Protein AF-A0A6B9L0G4-F1 (afdb_monomer_lite)

pLDDT: mean 82.47, std 9.07, range [61.72, 93.75]

Secondary structure (DSSP, 8-state):
--HHHHHHHHHHHHHHHHHHHHHHHHHHTT----TT--SSS-SSSHHHHHHHH-

InterPro domains:
  IPR005821 Ion transport domain [PF00520] (1-53)
  IPR043203 Voltage-gated cation channel calcium and sodium [PTHR10037] (1-53)

Sequence (54 aa):
MSLPALFNICLLLFLVMFIFAIFGMSFFMHVKDKSGLDDVYNFKTFGQSMILLL

Organism: Aedes aegypti (NCBI:txid7159)

Radius of gyration: 13.79 Å; chains: 1; bounding box: 35×16×34 Å

Structure (mmCIF, N/CA/C/O backbone):
data_AF-A0A6B9L0G4-F1
#
_entry.id   AF-A0A6B9L0G4-F1
#
loop_
_atom_site.group_PDB
_atom_site.id
_atom_site.type_symbol
_atom_site.label_atom_id
_atom_site.label_alt_id
_atom_site.label_comp_id
_atom_site.label_asym_id
_atom_site.label_entity_id
_atom_site.label_seq_id
_atom_site.pdbx_PDB_ins_code
_atom_site.Cartn_x
_atom_site.Cartn_y
_atom_site.Cartn_z
_atom_site.occupancy
_atom_site.B_iso_or_equiv
_atom_site.auth_seq_id
_atom_site.auth_comp_id
_atom_site.auth_asym_id
_atom_site.auth_atom_id
_atom_site.pdbx_PDB_model_num
ATOM 1 N N . MET A 1 1 ? 20.559 -9.249 -17.560 1.00 64.44 1 MET A N 1
ATOM 2 C CA . MET A 1 1 ? 19.586 -8.966 -18.641 1.00 64.44 1 MET A CA 1
ATOM 3 C C . MET A 1 1 ? 18.110 -9.090 -18.219 1.00 64.44 1 MET A C 1
ATOM 5 O O . MET A 1 1 ? 17.254 -8.856 -19.056 1.00 64.44 1 MET A O 1
ATOM 9 N N . SER A 1 2 ? 17.770 -9.401 -16.957 1.00 74.25 2 SER A N 1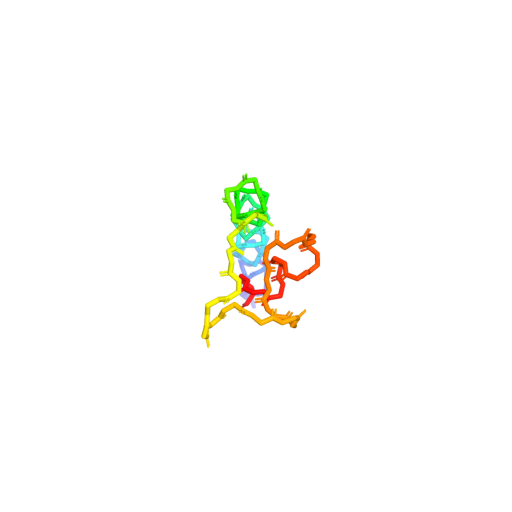
ATOM 10 C CA . SER A 1 2 ? 16.373 -9.557 -16.485 1.00 74.25 2 SER A CA 1
ATOM 11 C C . SER A 1 2 ? 15.851 -8.409 -15.606 1.00 74.25 2 SER A C 1
ATOM 13 O O . SER A 1 2 ? 14.645 -8.296 -15.409 1.00 74.25 2 SER A O 1
ATOM 15 N N . LEU A 1 3 ? 16.734 -7.533 -15.111 1.00 81.25 3 LEU A N 1
ATOM 16 C CA . LEU A 1 3 ? 16.386 -6.399 -14.240 1.00 81.25 3 LEU A CA 1
ATOM 17 C C . LEU A 1 3 ? 15.291 -5.465 -14.814 1.00 81.25 3 LEU A C 1
ATOM 19 O O . LEU A 1 3 ? 14.383 -5.112 -14.064 1.00 81.25 3 LEU A O 1
ATOM 23 N N . PRO A 1 4 ? 15.302 -5.108 -16.119 1.00 87.12 4 PRO A N 1
ATOM 24 C CA . PRO A 1 4 ? 14.262 -4.253 -16.705 1.00 87.12 4 PRO A CA 1
ATOM 25 C C . PRO A 1 4 ? 12.880 -4.920 -16.730 1.00 87.12 4 PRO A C 1
ATOM 27 O O . PRO A 1 4 ? 11.866 -4.267 -16.506 1.00 87.12 4 PRO A O 1
ATOM 30 N N . ALA A 1 5 ? 12.833 -6.235 -16.966 1.00 88.69 5 ALA A N 1
ATOM 31 C CA . ALA A 1 5 ? 11.584 -6.994 -16.963 1.00 88.69 5 ALA A CA 1
ATOM 32 C C . ALA A 1 5 ? 11.026 -7.148 -15.540 1.00 88.69 5 ALA A C 1
ATOM 34 O O . ALA A 1 5 ? 9.820 -7.035 -15.334 1.00 88.69 5 ALA A O 1
ATOM 35 N N . LEU A 1 6 ? 11.906 -7.340 -14.552 1.00 90.81 6 LEU A N 1
ATOM 36 C CA . LEU A 1 6 ? 11.524 -7.442 -13.145 1.00 90.81 6 LEU A CA 1
ATOM 37 C C . LEU A 1 6 ? 10.934 -6.121 -12.624 1.00 90.81 6 LEU A C 1
ATOM 39 O O . LEU A 1 6 ? 9.938 -6.144 -11.911 1.00 90.81 6 LEU A O 1
ATOM 43 N N . PHE A 1 7 ? 11.474 -4.973 -13.055 1.00 91.19 7 PHE A N 1
ATOM 44 C CA . PHE A 1 7 ? 10.924 -3.655 -12.719 1.00 91.19 7 PHE A CA 1
ATOM 45 C C . PHE A 1 7 ? 9.493 -3.467 -13.237 1.00 91.19 7 PHE A C 1
ATOM 47 O O . PHE A 1 7 ? 8.632 -3.023 -12.484 1.00 91.19 7 PHE A O 1
ATOM 54 N N . ASN A 1 8 ? 9.205 -3.867 -14.480 1.00 90.94 8 ASN A N 1
ATOM 55 C CA . ASN A 1 8 ? 7.849 -3.786 -15.034 1.00 90.94 8 ASN A CA 1
ATOM 56 C C . ASN A 1 8 ? 6.853 -4.658 -14.257 1.00 90.94 8 ASN A C 1
ATOM 58 O O . ASN A 1 8 ? 5.729 -4.226 -14.008 1.00 90.94 8 ASN A O 1
ATOM 62 N N . ILE A 1 9 ? 7.268 -5.861 -13.845 1.00 93.75 9 ILE A N 1
ATOM 63 C CA . ILE A 1 9 ? 6.437 -6.754 -13.027 1.00 93.75 9 ILE A CA 1
ATOM 64 C C . ILE A 1 9 ? 6.190 -6.135 -11.649 1.00 93.75 9 ILE A C 1
ATOM 66 O O . ILE A 1 9 ? 5.044 -6.090 -11.215 1.0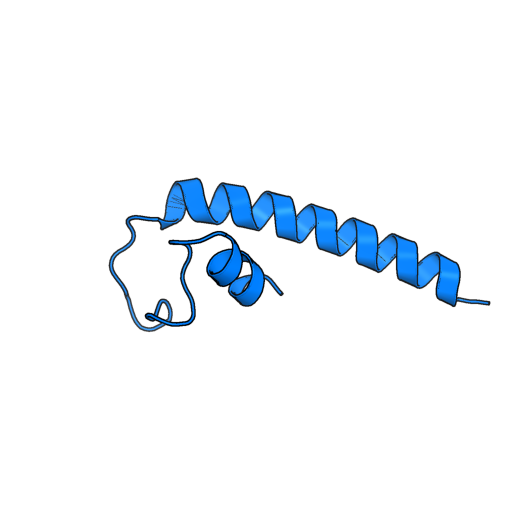0 93.75 9 ILE A O 1
ATOM 70 N N . CYS A 1 10 ? 7.222 -5.600 -10.988 1.00 91.69 10 CYS A N 1
ATOM 71 C CA . CYS A 1 10 ? 7.069 -4.898 -9.711 1.00 91.69 10 CYS A CA 1
ATOM 72 C C . CYS A 1 10 ? 6.132 -3.690 -9.825 1.00 91.69 10 CYS A C 1
ATOM 74 O O . CYS A 1 10 ? 5.317 -3.463 -8.937 1.00 91.69 10 CYS A O 1
ATOM 76 N N . LEU A 1 11 ? 6.220 -2.927 -10.916 1.00 91.94 11 LEU A N 1
ATOM 77 C CA . LEU A 1 11 ? 5.403 -1.735 -11.137 1.00 91.94 11 LEU A CA 1
ATOM 78 C C . LEU A 1 11 ? 3.934 -2.101 -11.391 1.00 91.94 11 LEU A C 1
ATOM 80 O O . LEU A 1 11 ? 3.031 -1.448 -10.871 1.00 91.94 11 LEU A O 1
ATOM 84 N N . LEU A 1 12 ? 3.694 -3.190 -12.123 1.00 93.31 12 LEU A N 1
ATOM 85 C CA . LEU A 1 12 ? 2.355 -3.737 -12.328 1.00 93.31 12 LEU A CA 1
ATOM 86 C C . LEU A 1 12 ? 1.782 -4.301 -11.021 1.00 93.31 12 LEU A C 1
ATOM 88 O O . LEU A 1 12 ? 0.641 -3.999 -10.678 1.00 93.31 12 LEU A O 1
ATOM 92 N N . LEU A 1 13 ? 2.580 -5.047 -10.252 1.00 91.88 13 LEU A N 1
ATOM 93 C CA . LEU A 1 13 ? 2.192 -5.551 -8.934 1.00 91.88 13 LEU A CA 1
ATOM 94 C C . LEU A 1 13 ? 1.842 -4.392 -7.985 1.00 91.88 13 LEU A C 1
ATOM 96 O O . LEU A 1 13 ? 0.806 -4.428 -7.330 1.00 91.88 13 LEU A O 1
ATOM 100 N N . PHE A 1 14 ? 2.657 -3.332 -7.965 1.00 92.06 14 PHE A N 1
ATOM 101 C CA . PHE A 1 14 ? 2.414 -2.122 -7.177 1.00 92.06 14 PHE A CA 1
ATOM 102 C C . PHE A 1 14 ? 1.103 -1.433 -7.562 1.00 92.06 14 PHE A C 1
ATOM 104 O O . PHE A 1 14 ? 0.335 -1.046 -6.685 1.00 92.06 14 PHE A O 1
ATOM 111 N N . LEU A 1 15 ? 0.808 -1.323 -8.861 1.00 92.88 15 LEU A N 1
ATOM 112 C CA . LEU A 1 15 ? -0.457 -0.767 -9.342 1.00 92.88 15 LEU A CA 1
ATOM 113 C C . LEU A 1 15 ? -1.656 -1.593 -8.852 1.00 92.88 15 LEU A C 1
ATOM 115 O O . LEU A 1 15 ? -2.645 -1.036 -8.381 1.00 92.88 15 LEU A O 1
ATOM 119 N N . VAL A 1 16 ? -1.562 -2.921 -8.937 1.00 93.31 16 VAL A N 1
ATOM 120 C CA . VAL A 1 16 ? -2.616 -3.827 -8.470 1.00 93.31 16 VAL A CA 1
ATOM 121 C C . VAL A 1 16 ? -2.822 -3.673 -6.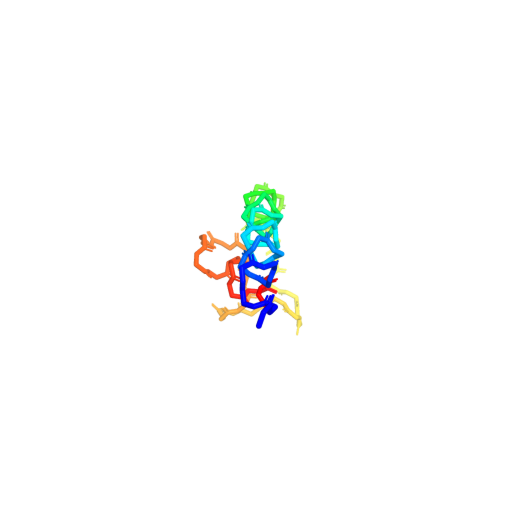960 1.00 93.31 16 VAL A C 1
ATOM 123 O O . VAL A 1 16 ? -3.949 -3.437 -6.527 1.00 93.31 16 VAL A O 1
ATOM 126 N N . MET A 1 17 ? -1.746 -3.707 -6.168 1.00 91.25 17 MET A N 1
ATOM 127 C CA . MET A 1 17 ? -1.796 -3.484 -4.717 1.00 91.25 17 MET A CA 1
ATOM 128 C C . MET A 1 17 ? -2.408 -2.121 -4.365 1.00 91.25 17 MET A C 1
ATOM 130 O O . MET A 1 17 ? -3.229 -2.033 -3.455 1.00 91.25 17 MET A O 1
ATOM 134 N N . PHE A 1 18 ? -2.091 -1.067 -5.123 1.00 89.75 18 PHE A N 1
ATOM 135 C CA . PHE A 1 18 ? -2.657 0.270 -4.933 1.00 89.75 18 PHE A CA 1
ATOM 136 C C . PHE A 1 18 ? -4.177 0.303 -5.145 1.00 89.75 18 PHE A C 1
ATOM 138 O O . PHE A 1 18 ? -4.910 0.858 -4.326 1.00 89.75 18 PHE A O 1
ATOM 145 N N . ILE A 1 19 ? -4.666 -0.329 -6.215 1.00 92.25 19 ILE A N 1
ATOM 146 C CA . ILE A 1 19 ? -6.103 -0.416 -6.508 1.00 92.25 19 ILE A CA 1
ATOM 147 C C . ILE A 1 19 ? -6.822 -1.184 -5.391 1.00 92.25 19 ILE A C 1
ATOM 149 O O . ILE A 1 19 ? -7.835 -0.714 -4.867 1.00 92.25 19 ILE A O 1
ATOM 153 N N . PHE A 1 20 ? -6.275 -2.330 -4.975 1.00 89.38 20 PHE A N 1
ATOM 154 C CA . PHE A 1 20 ? -6.844 -3.127 -3.887 1.00 89.38 20 PHE A CA 1
ATOM 155 C C . PHE A 1 20 ? -6.803 -2.409 -2.535 1.00 89.38 20 PHE A C 1
ATOM 157 O O . PHE A 1 20 ? -7.743 -2.568 -1.762 1.00 89.38 20 PHE A O 1
ATOM 164 N N . ALA A 1 21 ? -5.795 -1.578 -2.255 1.00 88.69 21 ALA A N 1
ATOM 165 C CA . ALA A 1 21 ? -5.728 -0.795 -1.020 1.00 88.69 21 ALA A CA 1
ATOM 166 C C . ALA A 1 21 ? -6.856 0.245 -0.942 1.00 88.69 21 ALA A C 1
ATOM 168 O O . ALA A 1 21 ? -7.480 0.401 0.108 1.00 88.69 21 ALA A O 1
ATOM 169 N N . ILE A 1 22 ? -7.164 0.918 -2.058 1.00 88.25 22 ILE A N 1
ATOM 170 C CA . ILE A 1 22 ? -8.259 1.898 -2.132 1.00 88.25 22 ILE A CA 1
ATOM 171 C C . ILE A 1 22 ? -9.615 1.209 -1.957 1.00 88.25 22 ILE A C 1
ATOM 173 O O . ILE A 1 22 ? -10.437 1.653 -1.152 1.00 88.25 22 ILE A O 1
ATOM 177 N N . PHE A 1 23 ? -9.848 0.105 -2.672 1.00 89.06 23 PHE A N 1
ATOM 178 C CA . PHE A 1 23 ? -11.078 -0.671 -2.505 1.00 89.06 23 PHE A CA 1
ATOM 179 C C . PHE A 1 23 ? -11.194 -1.251 -1.091 1.00 89.06 23 PHE A C 1
ATOM 181 O O . PHE A 1 23 ? -12.256 -1.164 -0.476 1.00 89.06 23 PHE A O 1
ATOM 188 N N . GLY A 1 24 ? -10.098 -1.785 -0.553 1.00 85.88 24 GLY A N 1
ATOM 189 C CA . GLY A 1 24 ? -10.007 -2.327 0.796 1.00 85.88 24 GLY A CA 1
ATOM 190 C C . GLY A 1 24 ? -10.410 -1.298 1.848 1.00 85.88 24 GLY A C 1
ATOM 191 O O . GLY A 1 24 ? -11.268 -1.568 2.681 1.00 85.88 24 GLY A O 1
ATOM 192 N N . MET A 1 25 ? -9.890 -0.077 1.747 1.00 85.50 25 MET A N 1
ATOM 193 C CA . MET A 1 25 ? -10.280 1.018 2.630 1.00 85.50 25 MET A CA 1
ATOM 194 C C . MET A 1 25 ? -11.767 1.363 2.489 1.00 85.50 25 MET A C 1
ATOM 196 O O . MET A 1 25 ? -12.477 1.448 3.486 1.00 85.50 25 MET A O 1
ATOM 200 N N . SER A 1 26 ? -12.280 1.492 1.264 1.00 84.56 26 SER A N 1
ATOM 201 C CA . SER A 1 26 ? -13.686 1.860 1.052 1.00 84.56 26 SER A CA 1
ATOM 202 C C . SER A 1 26 ? -14.684 0.830 1.601 1.00 84.56 26 SER A C 1
ATOM 204 O O . SER A 1 26 ? -15.781 1.217 1.999 1.00 84.56 26 SER A O 1
ATOM 206 N N . PHE A 1 27 ? -14.340 -0.461 1.613 1.00 81.81 27 PHE A N 1
ATOM 207 C CA . PHE A 1 27 ? -15.240 -1.530 2.066 1.00 81.81 27 PHE A CA 1
ATOM 208 C C . PHE A 1 27 ? -14.997 -1.974 3.513 1.00 81.81 27 PHE A C 1
ATOM 210 O O . PHE A 1 27 ? -15.949 -2.306 4.219 1.00 81.81 27 PHE A O 1
ATOM 217 N N . PHE A 1 28 ? -13.744 -1.977 3.970 1.00 80.56 28 PHE A N 1
ATOM 218 C CA . PHE A 1 28 ? -13.343 -2.544 5.260 1.00 80.56 28 PHE A CA 1
ATOM 219 C C . PHE A 1 28 ? -12.985 -1.488 6.321 1.00 80.56 28 PHE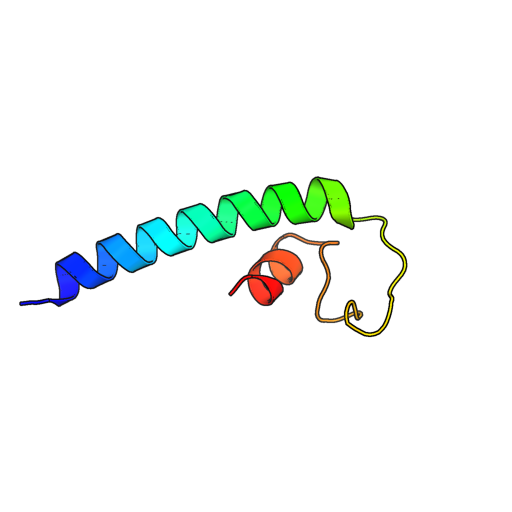 A C 1
ATOM 221 O O . PHE A 1 28 ? -12.667 -1.867 7.446 1.00 80.56 28 PHE A O 1
ATOM 228 N N . MET A 1 29 ? -13.108 -0.181 6.038 1.00 73.19 29 MET A N 1
ATOM 229 C CA . MET A 1 29 ? -12.848 0.900 7.014 1.00 73.19 29 MET A CA 1
ATOM 230 C C . MET A 1 29 ? -13.674 0.785 8.308 1.00 73.19 29 MET A C 1
ATOM 232 O O . MET A 1 29 ? -13.195 1.170 9.371 1.00 73.19 29 MET A O 1
ATOM 236 N N . HIS A 1 30 ? -14.893 0.239 8.243 1.00 70.50 30 HIS A N 1
ATOM 237 C CA . HIS A 1 30 ? -15.799 0.116 9.397 1.00 70.50 30 HIS A CA 1
ATOM 238 C C . HIS A 1 30 ? -16.001 -1.327 9.885 1.00 70.50 30 HIS A C 1
ATOM 240 O O . HIS A 1 30 ? -16.908 -1.593 10.679 1.00 70.50 30 HIS A O 1
ATOM 246 N N . VAL A 1 31 ? -15.194 -2.283 9.419 1.00 76.62 31 VAL A N 1
ATOM 247 C CA . VAL A 1 31 ? -15.275 -3.654 9.935 1.00 76.62 31 VAL A CA 1
ATOM 248 C C . VAL A 1 31 ? -14.778 -3.679 11.380 1.00 76.62 31 VAL A C 1
ATOM 250 O O . VAL A 1 31 ? -13.710 -3.159 11.689 1.00 76.62 31 VAL A O 1
ATOM 253 N N . LYS A 1 32 ? -15.570 -4.288 12.276 1.00 66.00 32 LYS A N 1
ATOM 254 C CA . LYS A 1 32 ? -15.139 -4.567 13.652 1.00 66.00 32 LYS A CA 1
ATOM 255 C C . LYS A 1 32 ? -13.875 -5.416 13.621 1.00 66.00 32 LYS A C 1
ATOM 257 O O . LYS A 1 32 ? -13.868 -6.448 12.946 1.00 66.00 32 LYS A O 1
ATOM 262 N N . ASP A 1 33 ? -12.883 -5.006 14.403 1.00 64.94 33 ASP A N 1
ATOM 263 C CA . ASP A 1 33 ? -11.635 -5.733 14.605 1.00 64.94 33 ASP A CA 1
ATOM 264 C C . ASP A 1 33 ? -11.970 -7.176 15.042 1.00 64.94 33 ASP A C 1
ATOM 266 O O . ASP A 1 33 ? -12.544 -7.434 16.103 1.00 64.94 33 ASP A O 1
ATOM 270 N N . LYS A 1 34 ? -11.735 -8.123 14.132 1.00 61.72 34 LYS A N 1
ATOM 271 C CA . LYS A 1 34 ? -11.957 -9.562 14.309 1.00 61.72 34 LYS A CA 1
ATOM 272 C C . LYS A 1 34 ? -10.625 -10.229 14.040 1.00 61.72 34 LYS A C 1
ATOM 274 O O . LYS A 1 34 ? -10.187 -10.108 12.906 1.00 61.72 34 LYS A O 1
ATOM 279 N N . SER A 1 35 ? -10.057 -10.911 15.041 1.00 63.06 35 SER A N 1
ATOM 280 C CA . SER A 1 35 ? -8.938 -11.891 15.091 1.00 63.06 35 SER A CA 1
ATOM 281 C C . SER A 1 35 ? -7.775 -11.857 14.072 1.00 63.06 35 SER A C 1
ATOM 283 O O . SER A 1 35 ? -6.685 -12.269 14.441 1.00 63.06 35 SER A O 1
ATOM 285 N N . GLY A 1 36 ? -7.963 -11.432 12.822 1.00 64.44 36 GLY A N 1
ATOM 286 C CA . GLY A 1 36 ? -6.928 -11.132 11.826 1.00 64.44 36 GLY A CA 1
ATOM 287 C C . GLY A 1 36 ? -6.869 -9.662 11.376 1.00 64.44 36 GLY A C 1
ATOM 288 O O . GLY A 1 36 ? -5.952 -9.311 10.645 1.00 64.44 36 GLY A O 1
ATOM 289 N N . LEU A 1 37 ? -7.813 -8.810 11.798 1.00 71.12 37 LEU A N 1
ATOM 290 C CA . LEU A 1 37 ? -7.707 -7.350 11.699 1.00 71.12 37 LEU A CA 1
ATOM 291 C C . LEU A 1 37 ? -7.390 -6.807 13.091 1.00 71.12 37 LEU A C 1
ATOM 293 O O . LEU A 1 37 ? -8.192 -6.977 14.011 1.00 71.12 37 LEU A O 1
ATOM 297 N N . ASP A 1 38 ? -6.207 -6.218 13.221 1.00 69.50 38 ASP A N 1
ATOM 298 C CA . ASP A 1 38 ? -5.635 -5.725 14.476 1.00 69.50 38 ASP A CA 1
ATOM 299 C C . ASP A 1 38 ? -5.223 -4.250 14.300 1.00 69.50 38 ASP A C 1
ATOM 301 O O . ASP A 1 38 ? -5.221 -3.716 13.185 1.00 69.50 38 ASP A O 1
ATOM 305 N N . ASP A 1 39 ? -4.829 -3.570 15.374 1.00 73.06 39 ASP A N 1
ATOM 306 C CA . ASP A 1 39 ? -4.447 -2.146 15.333 1.00 73.06 39 ASP A CA 1
ATOM 307 C C . ASP A 1 39 ? -3.277 -1.873 14.363 1.00 73.06 39 ASP A C 1
ATOM 309 O O . ASP A 1 39 ? -3.139 -0.781 13.811 1.00 73.06 39 ASP A O 1
ATOM 313 N N . VAL A 1 40 ? -2.461 -2.895 14.086 1.00 73.38 40 VAL A N 1
ATOM 314 C CA . VAL A 1 40 ? -1.326 -2.830 13.151 1.00 73.38 40 VAL A CA 1
ATOM 315 C C . VAL A 1 40 ? -1.723 -3.200 11.714 1.00 73.38 40 VAL A C 1
ATOM 317 O O . VAL A 1 40 ? -1.255 -2.558 10.774 1.00 73.38 40 VAL A O 1
ATOM 320 N N . TYR A 1 41 ? -2.610 -4.183 11.531 1.00 78.94 41 TYR A N 1
ATOM 321 C CA . TYR A 1 41 ? -3.029 -4.697 10.220 1.00 78.94 41 TYR A CA 1
ATOM 322 C C . TYR A 1 41 ? -4.518 -4.435 10.000 1.00 78.94 41 TYR A C 1
ATOM 324 O O . TYR A 1 41 ? -5.369 -5.242 10.375 1.00 78.94 41 TYR A O 1
ATOM 332 N N . ASN A 1 42 ? -4.842 -3.300 9.381 1.00 81.25 42 ASN A N 1
ATOM 333 C CA . ASN A 1 42 ? -6.221 -2.924 9.084 1.00 81.25 42 ASN A CA 1
ATOM 334 C C . ASN A 1 42 ? -6.339 -2.060 7.822 1.00 81.25 42 ASN A C 1
ATOM 336 O O . ASN A 1 42 ? -5.355 -1.589 7.258 1.00 81.25 42 ASN A O 1
ATOM 340 N N . PHE A 1 43 ? -7.584 -1.830 7.405 1.00 84.38 43 PHE A N 1
ATOM 341 C CA . PHE A 1 43 ? -7.927 -0.998 6.254 1.00 84.38 43 PHE A CA 1
ATOM 342 C C . PHE A 1 43 ? -8.386 0.417 6.647 1.00 84.38 43 PHE A C 1
ATOM 344 O O . PHE A 1 43 ? -9.101 1.069 5.890 1.00 84.38 43 PHE A O 1
ATOM 351 N N . LYS A 1 44 ? -8.025 0.906 7.844 1.00 80.00 44 LYS A N 1
ATOM 352 C CA . LYS A 1 44 ? -8.460 2.231 8.326 1.00 80.00 44 LYS A CA 1
ATOM 353 C C . LYS A 1 44 ? -7.650 3.358 7.685 1.00 80.00 44 LYS A C 1
ATOM 355 O O . LYS A 1 44 ? -8.182 4.439 7.450 1.00 80.00 44 LYS A O 1
ATOM 360 N N . THR A 1 45 ? -6.380 3.107 7.367 1.00 83.38 45 THR A N 1
ATOM 361 C CA . THR A 1 45 ? -5.494 4.075 6.705 1.00 83.38 45 THR A CA 1
ATOM 362 C C . THR A 1 45 ? -4.829 3.481 5.469 1.00 83.38 45 THR A C 1
ATOM 364 O O . THR A 1 45 ? -4.724 2.261 5.318 1.00 83.38 45 THR A O 1
ATOM 367 N N . PHE A 1 46 ? -4.367 4.349 4.563 1.00 82.81 46 PHE A N 1
ATOM 368 C CA . PHE A 1 46 ? -3.718 3.919 3.321 1.00 82.81 46 PHE A CA 1
ATOM 369 C C . PHE A 1 46 ? -2.444 3.123 3.608 1.00 82.81 46 PHE A C 1
ATOM 371 O O . PHE A 1 46 ? -2.246 2.065 3.025 1.00 82.81 46 PHE A O 1
ATOM 378 N N . GLY A 1 47 ? -1.622 3.586 4.556 1.00 82.75 47 GLY A N 1
ATOM 379 C CA . GLY A 1 47 ? -0.385 2.904 4.939 1.00 82.75 47 GLY A CA 1
ATOM 380 C C . GLY A 1 47 ? -0.631 1.511 5.518 1.00 82.75 47 GLY A C 1
ATOM 381 O O . GLY A 1 47 ? 0.017 0.561 5.095 1.00 82.75 47 GLY A O 1
ATOM 382 N N . GLN A 1 48 ? -1.607 1.366 6.418 1.00 85.00 48 GLN A N 1
ATOM 383 C CA . GLN A 1 48 ? -1.957 0.058 6.990 1.00 85.00 48 GLN A CA 1
ATOM 384 C C . GLN A 1 48 ? -2.543 -0.885 5.930 1.00 85.00 48 GLN A C 1
ATOM 386 O O . GLN A 1 48 ? -2.160 -2.051 5.872 1.00 85.00 48 GLN A O 1
ATOM 391 N N . SER A 1 49 ? -3.381 -0.363 5.027 1.00 85.94 49 SER A N 1
ATOM 392 C CA . SER A 1 49 ? -3.930 -1.134 3.900 1.00 85.94 49 SER A CA 1
ATOM 393 C C . SER A 1 49 ? -2.828 -1.621 2.959 1.00 85.94 49 SER A C 1
ATOM 395 O O . SER A 1 49 ? -2.892 -2.732 2.444 1.00 85.94 49 SER A O 1
ATOM 397 N N . MET A 1 50 ? -1.810 -0.788 2.739 1.00 86.69 50 MET A N 1
ATOM 398 C CA . MET A 1 50 ? -0.684 -1.093 1.863 1.00 86.69 50 MET A CA 1
ATOM 399 C C . MET A 1 50 ? 0.248 -2.132 2.495 1.00 86.69 50 MET A C 1
ATOM 401 O O . MET A 1 50 ? 0.653 -3.051 1.804 1.00 86.69 50 MET A O 1
ATOM 405 N N . ILE A 1 51 ? 0.495 -2.061 3.809 1.00 86.06 51 ILE A N 1
ATOM 406 C CA . ILE A 1 51 ? 1.249 -3.080 4.566 1.00 86.06 51 ILE A CA 1
ATOM 407 C C . ILE A 1 51 ? 0.521 -4.430 4.592 1.00 86.06 51 ILE A C 1
ATOM 409 O O . ILE A 1 51 ? 1.168 -5.466 4.586 1.00 86.06 51 ILE A O 1
ATOM 413 N N . LEU A 1 52 ? -0.813 -4.432 4.630 1.00 84.56 52 LEU A N 1
ATOM 414 C CA . LEU A 1 52 ? -1.610 -5.663 4.639 1.00 84.56 52 LEU A CA 1
ATOM 415 C C . LEU A 1 52 ? -1.620 -6.362 3.266 1.00 84.56 52 LEU A C 1
ATOM 417 O O . LEU A 1 52 ? -1.748 -7.580 3.197 1.00 84.56 52 LEU A O 1
ATOM 421 N N . LEU A 1 53 ? -1.506 -5.594 2.178 1.00 84.75 53 LEU A N 1
ATOM 422 C CA . LEU A 1 53 ? -1.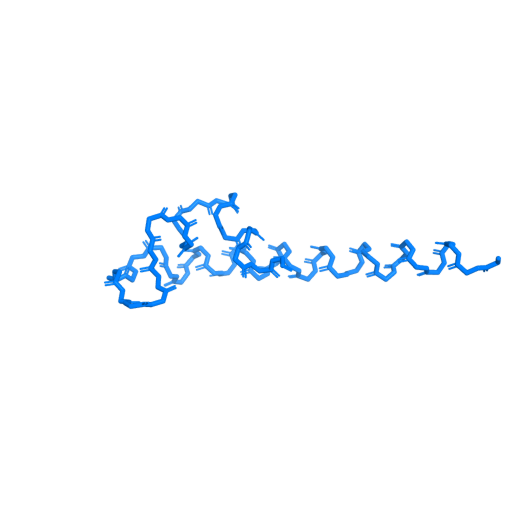529 -6.097 0.798 1.00 84.75 53 LEU A CA 1
ATOM 423 C C . LEU A 1 53 ? -0.143 -6.381 0.203 1.00 84.75 53 LEU A C 1
ATOM 425 O O . LEU A 1 53 ? -0.078 -7.034 -0.840 1.00 84.75 53 LEU A O 1
ATOM 429 N N . LEU A 1 54 ? 0.917 -5.861 0.827 1.00 83.00 54 LEU A N 1
ATOM 430 C CA . LEU A 1 54 ? 2.318 -6.112 0.483 1.00 83.00 54 LEU A CA 1
ATOM 431 C C . LEU A 1 54 ? 2.761 -7.493 0.984 1.00 83.00 54 LEU A C 1
ATOM 433 O O . LEU A 1 54 ? 3.429 -8.200 0.197 1.00 83.00 54 LEU A O 1
#

Foldseek 3Di:
DCVVVVVVVVVV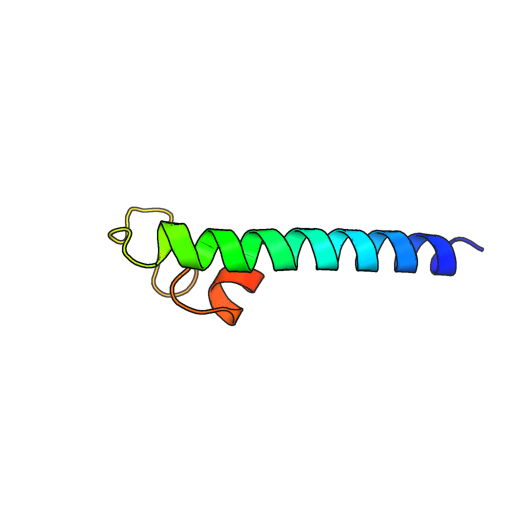LVVVLQVQLVVQLVPFLPPDQDPPRDPQAGSVDSVNSSVNSD